Protein AF-A0AAW0SE60-F1 (afdb_monomer_lite)

Structure (mmCIF, N/CA/C/O backbone):
data_AF-A0AAW0SE60-F1
#
_entry.id   AF-A0AAW0SE60-F1
#
loop_
_atom_site.group_PDB
_atom_site.id
_atom_site.type_symbol
_atom_site.label_atom_id
_atom_site.label_alt_id
_atom_site.label_comp_id
_atom_site.label_asym_id
_atom_site.label_entity_id
_atom_site.label_seq_id
_atom_site.pdbx_PDB_ins_code
_atom_site.Cartn_x
_atom_site.Cartn_y
_atom_site.Cartn_z
_atom_site.occupancy
_atom_site.B_iso_or_equiv
_atom_site.auth_seq_id
_atom_site.auth_comp_id
_atom_site.auth_asym_id
_atom_site.auth_atom_id
_atom_site.pdbx_PDB_model_num
ATOM 1 N N . MET A 1 1 ? -2.532 15.733 4.708 1.00 80.12 1 MET A N 1
ATOM 2 C CA . MET A 1 1 ? -2.618 14.324 4.248 1.00 80.12 1 MET A CA 1
ATOM 3 C C . MET A 1 1 ? -1.572 13.950 3.196 1.00 80.12 1 MET A C 1
ATOM 5 O O . MET A 1 1 ? -1.316 12.767 3.033 1.00 80.12 1 MET A O 1
ATOM 9 N N . GLU A 1 2 ? -0.911 14.909 2.540 1.00 92.06 2 GLU A N 1
ATOM 10 C CA . GLU A 1 2 ? 0.053 14.627 1.462 1.00 92.06 2 GLU A CA 1
ATOM 11 C C . GLU A 1 2 ? 1.231 13.724 1.872 1.00 92.06 2 GLU A C 1
ATOM 13 O O . GLU A 1 2 ? 1.590 12.804 1.144 1.00 92.06 2 GLU A O 1
ATOM 18 N N . ALA A 1 3 ? 1.799 13.916 3.067 1.00 94.94 3 ALA A N 1
ATOM 19 C CA . ALA A 1 3 ? 2.876 13.057 3.564 1.00 94.94 3 ALA A CA 1
ATOM 20 C C . ALA A 1 3 ? 2.440 11.588 3.719 1.00 94.94 3 ALA A C 1
ATOM 22 O O . ALA A 1 3 ? 3.199 10.683 3.389 1.00 94.94 3 ALA A O 1
ATOM 23 N N . LEU A 1 4 ? 1.200 11.352 4.161 1.00 95.31 4 LEU A N 1
ATOM 24 C CA . LEU A 1 4 ? 0.649 10.005 4.325 1.00 95.31 4 LEU A CA 1
ATOM 25 C C . LEU A 1 4 ? 0.417 9.332 2.967 1.00 95.31 4 LEU A C 1
ATOM 27 O O . LEU A 1 4 ? 0.767 8.169 2.790 1.00 95.31 4 LEU A O 1
ATOM 31 N N . LYS A 1 5 ? -0.086 10.088 1.981 1.00 94.94 5 LYS A N 1
ATOM 32 C CA . LYS A 1 5 ? -0.196 9.630 0.588 1.00 94.94 5 LYS A CA 1
ATOM 33 C C . LYS A 1 5 ? 1.165 9.201 0.036 1.00 94.94 5 LYS A C 1
ATOM 35 O O . LYS A 1 5 ? 1.283 8.111 -0.517 1.00 94.94 5 LYS A O 1
ATOM 40 N N . LYS A 1 6 ? 2.195 10.033 0.219 1.00 95.62 6 LYS A N 1
ATOM 41 C CA . LYS A 1 6 ? 3.565 9.715 -0.212 1.00 95.62 6 LYS A CA 1
ATOM 42 C C . LYS A 1 6 ? 4.108 8.475 0.498 1.00 95.62 6 LYS A C 1
ATOM 44 O O . LYS A 1 6 ? 4.662 7.610 -0.166 1.00 95.62 6 LYS A O 1
ATOM 49 N N . ALA A 1 7 ? 3.895 8.350 1.809 1.00 95.50 7 ALA A N 1
ATOM 50 C CA . ALA A 1 7 ? 4.302 7.169 2.569 1.00 95.50 7 ALA A CA 1
ATOM 51 C C . ALA A 1 7 ? 3.643 5.880 2.044 1.00 95.50 7 ALA A C 1
ATOM 53 O O . ALA A 1 7 ? 4.325 4.869 1.887 1.00 95.50 7 ALA A O 1
ATOM 54 N N . LEU A 1 8 ? 2.348 5.930 1.713 1.00 95.50 8 LEU A N 1
ATOM 55 C CA . LEU A 1 8 ? 1.621 4.798 1.137 1.00 95.50 8 LEU A CA 1
ATOM 56 C C . LEU A 1 8 ? 2.168 4.426 -0.251 1.00 95.50 8 LEU A C 1
ATOM 58 O O . LEU A 1 8 ? 2.455 3.261 -0.507 1.00 95.50 8 LEU A O 1
ATOM 62 N N . ILE A 1 9 ? 2.394 5.404 -1.131 1.00 95.94 9 ILE A N 1
ATOM 63 C CA . ILE A 1 9 ? 3.003 5.142 -2.446 1.00 95.94 9 ILE A CA 1
ATOM 64 C C . ILE A 1 9 ? 4.383 4.491 -2.281 1.00 95.94 9 ILE A C 1
ATOM 66 O O . ILE A 1 9 ? 4.655 3.460 -2.894 1.00 95.94 9 ILE A O 1
ATOM 70 N N . CYS A 1 10 ? 5.230 5.036 -1.403 1.00 95.81 10 CYS A N 1
ATOM 71 C CA . CYS A 1 10 ? 6.557 4.484 -1.150 1.00 95.81 10 CYS A CA 1
ATOM 72 C C . CYS A 1 10 ? 6.505 3.048 -0.614 1.00 95.81 10 CYS A C 1
ATOM 74 O O . CYS A 1 10 ? 7.339 2.239 -1.010 1.00 95.81 10 CYS A O 1
ATOM 76 N N . ILE A 1 11 ? 5.545 2.698 0.254 1.00 96.00 11 ILE A N 1
ATOM 77 C CA . ILE A 1 11 ? 5.484 1.331 0.789 1.00 96.00 11 ILE A CA 1
ATOM 78 C C . ILE A 1 11 ? 5.020 0.305 -0.244 1.00 96.00 11 ILE A C 1
ATOM 80 O O . ILE A 1 11 ? 5.471 -0.842 -0.224 1.00 96.00 11 ILE A O 1
ATOM 84 N N . VAL A 1 12 ? 4.137 0.716 -1.157 1.00 93.94 12 VAL A N 1
ATOM 85 C CA . VAL A 1 12 ? 3.666 -0.142 -2.249 1.00 93.94 12 VAL A CA 1
ATOM 86 C C . VAL A 1 12 ? 4.823 -0.464 -3.194 1.00 93.94 12 VAL A C 1
ATOM 88 O O . VAL A 1 12 ? 4.992 -1.634 -3.539 1.00 93.94 12 VAL A O 1
ATOM 91 N N . LEU A 1 13 ? 5.643 0.543 -3.523 1.00 94.00 13 LEU A N 1
ATOM 92 C CA . LEU A 1 13 ? 6.832 0.429 -4.380 1.00 94.00 13 LEU A CA 1
ATOM 93 C C . LEU A 1 13 ? 8.042 -0.230 -3.697 1.00 94.00 13 LEU A C 1
ATOM 95 O O . LEU A 1 13 ? 8.973 -0.650 -4.378 1.00 94.00 13 LEU A O 1
ATOM 99 N N . ALA 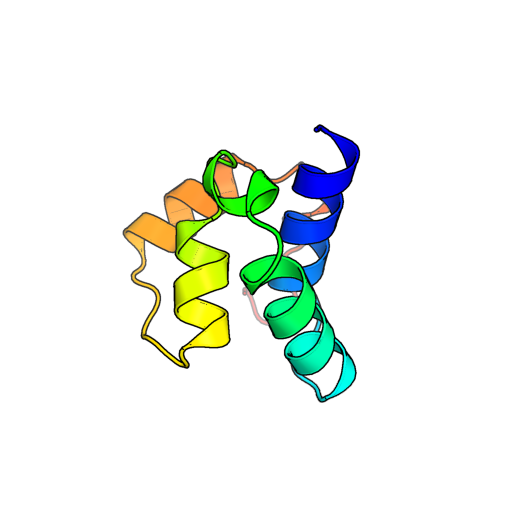A 1 14 ? 8.065 -0.300 -2.364 1.00 94.75 14 ALA A N 1
ATOM 100 C CA . ALA A 1 14 ? 9.173 -0.902 -1.633 1.00 94.75 14 ALA A CA 1
ATOM 101 C C . ALA A 1 14 ? 9.323 -2.398 -1.954 1.00 94.75 14 ALA A C 1
ATOM 103 O O . ALA A 1 14 ? 8.336 -3.113 -2.153 1.00 94.75 14 ALA A O 1
ATOM 104 N N . SER A 1 15 ? 10.563 -2.887 -1.910 1.00 92.62 15 SER A N 1
ATOM 105 C CA . SER A 1 15 ? 10.873 -4.306 -2.082 1.00 92.62 15 SER A CA 1
ATOM 106 C C . SER A 1 15 ? 10.143 -5.174 -1.055 1.00 92.62 15 SER A C 1
ATOM 108 O O . SER A 1 15 ? 9.974 -4.797 0.110 1.00 92.62 15 SER A O 1
ATOM 110 N N . ALA A 1 16 ? 9.725 -6.367 -1.478 1.00 91.12 16 ALA A N 1
ATOM 111 C CA . ALA A 1 16 ? 9.106 -7.337 -0.586 1.00 91.12 16 ALA A CA 1
ATOM 112 C C . ALA A 1 16 ? 10.048 -7.700 0.579 1.00 91.12 16 ALA A C 1
ATOM 114 O O . ALA A 1 16 ? 11.246 -7.897 0.386 1.00 91.12 16 ALA A O 1
ATOM 115 N N . GLY A 1 17 ? 9.508 -7.781 1.799 1.00 94.50 17 GLY A N 1
ATOM 116 C CA . GLY A 1 17 ? 10.291 -8.100 2.991 1.00 94.50 17 GLY A CA 1
ATOM 117 C C . GLY A 1 17 ? 9.579 -7.766 4.302 1.00 94.50 17 GLY A C 1
ATOM 118 O O . GLY A 1 17 ? 8.536 -7.111 4.321 1.00 94.50 17 GLY A O 1
ATOM 119 N N . GLN A 1 18 ? 10.173 -8.185 5.424 1.00 94.69 18 GLN A N 1
ATOM 120 C CA . GLN A 1 18 ? 9.561 -8.057 6.754 1.00 94.69 18 GLN A CA 1
ATOM 121 C C . GLN A 1 18 ? 9.253 -6.599 7.133 1.00 94.69 18 GLN A C 1
ATOM 123 O O . GLN A 1 18 ? 8.198 -6.313 7.703 1.00 94.69 18 GLN A O 1
ATOM 128 N N . GLN A 1 19 ? 10.153 -5.666 6.809 1.00 94.75 19 GLN A N 1
ATOM 129 C CA . GLN A 1 19 ? 9.954 -4.242 7.087 1.00 94.75 19 GLN A CA 1
ATOM 130 C C . GLN A 1 19 ? 8.732 -3.691 6.341 1.00 94.75 19 GLN A C 1
ATOM 132 O O . GLN A 1 19 ? 7.922 -2.971 6.930 1.00 94.75 19 GLN A O 1
ATOM 137 N N . ARG A 1 20 ? 8.567 -4.083 5.072 1.00 96.44 20 ARG A N 1
ATOM 138 C CA . ARG A 1 20 ? 7.428 -3.685 4.244 1.00 96.44 20 ARG A CA 1
ATOM 139 C C . ARG A 1 20 ? 6.116 -4.206 4.815 1.00 96.44 20 ARG A C 1
ATOM 141 O O . ARG A 1 20 ? 5.197 -3.418 5.015 1.00 96.44 20 ARG A O 1
ATOM 148 N N . SER A 1 21 ? 6.048 -5.492 5.157 1.00 95.50 21 SER A N 1
ATOM 149 C CA . SER A 1 21 ? 4.837 -6.097 5.731 1.00 95.50 21 SER A CA 1
ATOM 150 C C . SER A 1 21 ? 4.420 -5.438 7.048 1.00 95.50 21 SER A C 1
ATOM 152 O O . SER A 1 21 ? 3.235 -5.182 7.262 1.00 95.50 21 SER A O 1
ATOM 154 N N . ARG A 1 22 ? 5.385 -5.091 7.915 1.00 96.31 22 ARG A N 1
ATOM 155 C CA . ARG A 1 22 ? 5.103 -4.355 9.161 1.00 96.31 22 ARG A CA 1
ATOM 156 C C . ARG A 1 22 ? 4.482 -2.989 8.881 1.00 96.31 22 ARG A C 1
ATOM 158 O O . ARG A 1 22 ? 3.478 -2.640 9.494 1.00 96.31 22 ARG A O 1
ATOM 165 N N . MET A 1 23 ? 5.053 -2.235 7.945 1.00 96.88 23 MET A N 1
ATOM 166 C CA . MET A 1 23 ? 4.562 -0.899 7.610 1.00 96.88 23 MET A CA 1
ATOM 167 C C . MET A 1 23 ? 3.198 -0.930 6.907 1.00 96.88 23 MET A C 1
ATOM 169 O O . MET A 1 23 ? 2.361 -0.079 7.197 1.00 96.88 23 MET A O 1
ATOM 173 N N . LEU A 1 24 ? 2.939 -1.925 6.048 1.00 96.38 24 LEU A N 1
ATOM 174 C CA . LEU A 1 24 ? 1.607 -2.158 5.474 1.00 96.38 24 LEU A CA 1
ATOM 175 C C . LEU A 1 24 ? 0.565 -2.344 6.585 1.00 96.38 24 LEU A C 1
ATOM 177 O O . LEU A 1 24 ? -0.475 -1.696 6.554 1.00 96.38 24 LEU A O 1
ATOM 181 N N . GLY A 1 25 ? 0.878 -3.136 7.617 1.00 96.62 25 GLY A N 1
ATOM 182 C CA . GLY A 1 25 ? -0.000 -3.299 8.780 1.00 96.62 25 GLY A CA 1
ATOM 183 C C . GLY A 1 25 ? -0.208 -2.008 9.581 1.00 96.62 25 GLY A C 1
ATOM 184 O O . GLY A 1 25 ? -1.320 -1.739 10.031 1.00 96.62 25 GLY A O 1
ATOM 185 N N . THR A 1 26 ? 0.831 -1.182 9.740 1.00 96.62 26 THR A N 1
ATOM 186 C CA . THR A 1 26 ? 0.715 0.133 10.395 1.00 96.62 26 THR A CA 1
ATOM 187 C C . THR A 1 26 ? -0.207 1.067 9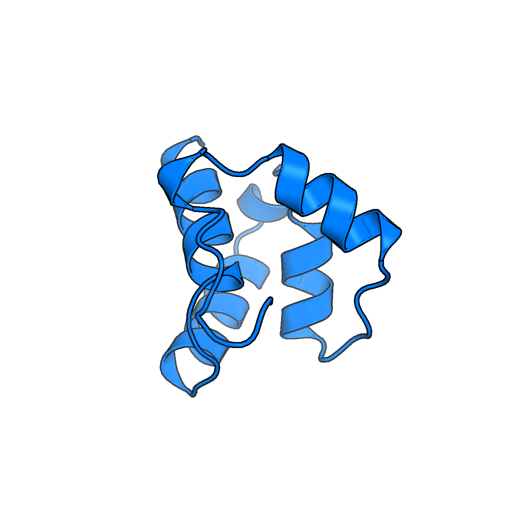.616 1.00 96.62 26 THR A C 1
ATOM 189 O O . THR A 1 26 ? -1.100 1.673 10.201 1.00 96.62 26 THR A O 1
ATOM 192 N N . LEU A 1 27 ? -0.021 1.165 8.297 1.00 96.25 27 LEU A N 1
ATOM 193 C CA . LEU A 1 27 ? -0.826 2.037 7.442 1.00 96.25 27 LEU A CA 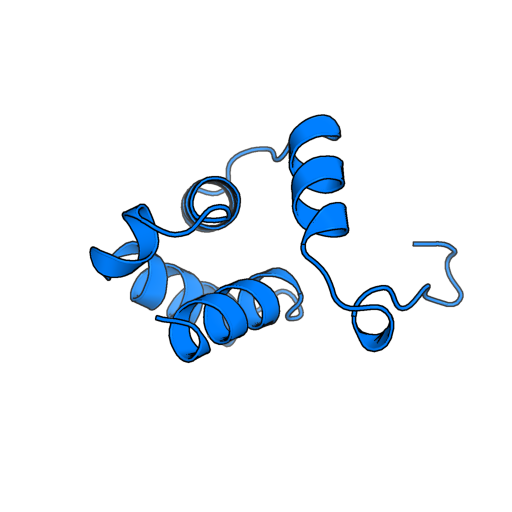1
ATOM 194 C C . LEU A 1 27 ? -2.260 1.530 7.286 1.00 96.25 27 LEU A C 1
ATOM 196 O O . LEU A 1 27 ? -3.173 2.342 7.188 1.00 96.25 27 LEU A O 1
ATOM 200 N N . PHE A 1 28 ? -2.473 0.214 7.291 1.00 96.69 28 PHE A N 1
ATOM 201 C CA . PHE A 1 28 ? -3.808 -0.376 7.220 1.00 96.69 28 PHE A CA 1
ATOM 202 C C . PHE A 1 28 ? -4.661 -0.033 8.451 1.00 96.69 28 PHE A C 1
ATOM 204 O O . PHE A 1 28 ? -5.858 0.214 8.320 1.00 96.69 28 PHE A O 1
ATOM 211 N N . LYS A 1 29 ? -4.036 0.036 9.634 1.00 96.31 29 LYS A N 1
ATOM 212 C CA . LYS A 1 29 ? -4.686 0.421 10.899 1.00 96.31 29 LYS A CA 1
ATOM 213 C C . LYS A 1 29 ? -4.911 1.931 11.047 1.00 96.31 29 LYS A C 1
ATOM 215 O O . LYS A 1 29 ? -5.619 2.342 11.959 1.00 96.31 29 LYS A O 1
ATOM 220 N N . ASP A 1 30 ? -4.303 2.759 10.198 1.00 96.25 30 ASP A N 1
ATOM 221 C CA . ASP A 1 30 ? -4.507 4.207 10.214 1.00 96.25 30 ASP A CA 1
ATOM 222 C C . ASP A 1 30 ? -5.779 4.559 9.432 1.00 96.25 30 ASP A C 1
ATOM 224 O O . ASP A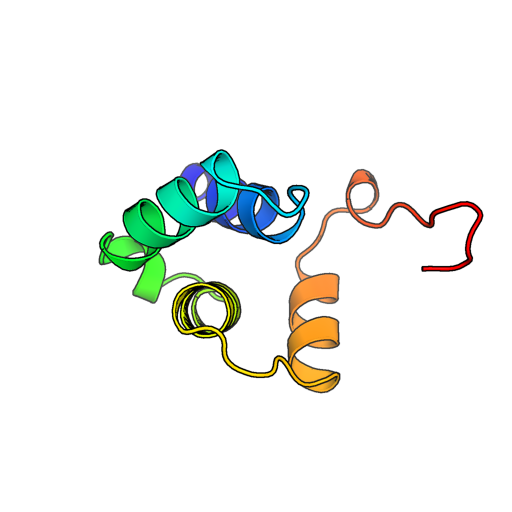 1 30 ? -5.810 4.513 8.203 1.00 96.25 30 ASP A O 1
ATOM 228 N N . GLU A 1 31 ? -6.840 4.954 10.133 1.00 95.50 31 GLU A N 1
ATOM 229 C CA . GLU A 1 31 ? -8.129 5.301 9.516 1.00 95.50 31 GLU A CA 1
ATOM 230 C C . GLU A 1 31 ? -8.024 6.441 8.492 1.00 95.50 31 GLU A C 1
ATOM 232 O O . GLU A 1 31 ? -8.818 6.525 7.552 1.00 95.50 31 GLU A O 1
ATOM 237 N N . ARG A 1 32 ? -7.013 7.313 8.606 1.00 95.56 32 ARG A N 1
ATOM 238 C CA . ARG A 1 32 ? -6.797 8.399 7.636 1.00 95.56 32 ARG A CA 1
ATOM 239 C C . ARG A 1 32 ? -6.418 7.851 6.262 1.00 95.56 32 ARG A C 1
ATOM 241 O O . ARG A 1 32 ? -6.677 8.524 5.263 1.00 95.56 32 ARG A O 1
ATOM 248 N N . CYS A 1 33 ? -5.847 6.644 6.198 1.00 95.62 33 CYS A N 1
ATOM 249 C CA . CYS A 1 33 ? -5.523 5.972 4.945 1.00 95.62 33 CYS A CA 1
ATOM 250 C C . CYS A 1 33 ? -6.772 5.609 4.139 1.00 95.62 33 CYS A C 1
ATOM 252 O O . CYS A 1 33 ? -6.692 5.633 2.917 1.00 95.62 33 CYS A O 1
ATOM 254 N N . GLN A 1 34 ? -7.926 5.367 4.774 1.00 94.62 34 GLN A N 1
ATOM 255 C CA . GLN A 1 34 ? -9.179 5.020 4.078 1.00 94.62 34 GLN A CA 1
ATOM 256 C C . GLN A 1 34 ? -9.677 6.136 3.149 1.00 94.62 34 GLN A C 1
ATOM 258 O O . GLN A 1 34 ? -10.407 5.886 2.196 1.00 94.62 34 GLN A O 1
ATOM 263 N N . LYS A 1 35 ? -9.264 7.383 3.407 1.00 94.19 35 LYS A N 1
ATOM 264 C CA . LYS A 1 35 ? -9.606 8.555 2.586 1.00 94.19 35 LYS A CA 1
ATOM 265 C C . LYS A 1 35 ? -8.652 8.755 1.405 1.00 94.19 35 LYS A C 1
ATOM 267 O O . LYS A 1 35 ? -8.844 9.685 0.623 1.00 94.19 35 LYS A O 1
ATOM 272 N N . LEU A 1 36 ? -7.590 7.952 1.302 1.00 93.75 36 LEU A N 1
ATOM 273 C CA . LEU A 1 36 ? -6.598 8.078 0.240 1.00 93.75 36 LEU A CA 1
ATOM 274 C C . LEU A 1 36 ? -7.041 7.304 -1.009 1.00 93.75 36 LEU A C 1
ATOM 276 O O . LEU A 1 36 ? -7.522 6.179 -0.891 1.00 93.75 36 LEU A O 1
ATOM 280 N N . PRO A 1 37 ? -6.797 7.845 -2.217 1.00 91.06 37 PRO A N 1
ATOM 281 C CA . PRO A 1 37 ? -7.225 7.215 -3.470 1.00 91.06 37 PRO A CA 1
ATOM 282 C C . PRO A 1 37 ? -6.574 5.844 -3.724 1.00 91.06 37 PRO A C 1
ATOM 284 O O . PRO A 1 37 ? -7.103 5.033 -4.469 1.00 91.06 37 PRO A O 1
ATOM 287 N N . CYS A 1 38 ? -5.439 5.559 -3.084 1.00 91.00 38 CYS A N 1
ATOM 288 C CA . CYS A 1 38 ? -4.691 4.308 -3.209 1.00 91.00 38 CYS A CA 1
ATOM 289 C C . CYS A 1 38 ? -4.933 3.310 -2.059 1.00 91.00 38 CYS A C 1
ATOM 291 O O . CYS A 1 38 ? -4.221 2.307 -1.972 1.00 91.00 38 CYS A O 1
ATOM 293 N N . TYR A 1 39 ? -5.920 3.548 -1.183 1.00 94.75 39 TYR A N 1
ATOM 294 C CA . TYR A 1 39 ? -6.206 2.665 -0.041 1.00 94.75 39 TYR A CA 1
ATOM 295 C C . TYR A 1 39 ? -6.480 1.214 -0.451 1.00 94.75 39 TYR A C 1
ATOM 297 O O . TYR A 1 39 ? -6.026 0.280 0.203 1.00 94.75 39 TYR A O 1
ATOM 305 N N . HIS A 1 40 ? -7.169 1.019 -1.573 1.00 94.50 40 HIS A N 1
ATOM 306 C CA . HIS A 1 40 ? -7.517 -0.306 -2.081 1.00 94.50 40 HIS A CA 1
ATOM 307 C C . HIS A 1 40 ? -6.295 -1.196 -2.357 1.00 94.50 40 HIS A C 1
ATOM 309 O O . HIS A 1 40 ? -6.297 -2.388 -2.050 1.00 94.50 40 HIS A O 1
ATOM 315 N N . ILE A 1 41 ? -5.207 -0.612 -2.872 1.00 96.00 41 ILE A N 1
ATOM 316 C CA . ILE A 1 41 ? -3.945 -1.331 -3.094 1.00 96.00 41 ILE A CA 1
ATOM 317 C C . ILE A 1 41 ? -3.315 -1.733 -1.760 1.00 96.00 41 ILE A C 1
ATOM 319 O O . ILE A 1 41 ? -2.868 -2.869 -1.611 1.00 96.00 41 ILE A O 1
ATOM 323 N N . LEU A 1 42 ? -3.315 -0.826 -0.779 1.00 95.88 42 LEU A N 1
ATOM 324 C CA . LEU A 1 42 ? -2.830 -1.103 0.573 1.00 95.88 42 LEU A CA 1
ATOM 325 C C . LEU A 1 42 ? -3.611 -2.256 1.222 1.00 95.88 42 LEU A C 1
ATOM 327 O O . LEU A 1 42 ? -2.988 -3.179 1.745 1.00 95.88 42 LEU A O 1
ATOM 331 N N . GLU A 1 43 ? -4.946 -2.227 1.164 1.00 95.88 43 GLU A N 1
ATOM 332 C CA . GLU A 1 43 ? -5.795 -3.298 1.700 1.00 95.88 43 GLU A CA 1
ATOM 333 C C . GLU A 1 43 ? -5.450 -4.639 1.048 1.00 95.88 43 GLU A C 1
ATOM 335 O O . GLU A 1 43 ? -5.190 -5.623 1.742 1.00 95.88 43 GLU A O 1
ATOM 340 N N . LYS A 1 44 ? -5.401 -4.684 -0.287 1.00 96.69 44 LYS A N 1
ATOM 341 C CA . LYS A 1 44 ? -5.102 -5.924 -1.005 1.00 96.69 44 LYS A CA 1
ATOM 342 C C . LYS A 1 44 ? -3.717 -6.467 -0.693 1.00 96.69 44 LYS A C 1
ATOM 344 O O . LYS A 1 44 ? -3.590 -7.667 -0.474 1.00 96.69 44 LYS A O 1
ATOM 349 N N . MET A 1 45 ? -2.704 -5.605 -0.631 1.00 95.38 45 MET A N 1
ATOM 350 C CA . MET A 1 45 ? -1.353 -6.020 -0.252 1.00 95.38 45 MET A CA 1
ATOM 351 C C . MET A 1 45 ? -1.277 -6.525 1.184 1.00 95.38 45 MET A C 1
ATOM 353 O O . MET A 1 45 ? -0.538 -7.465 1.449 1.00 95.38 45 MET A O 1
ATOM 357 N N . HIS A 1 46 ? -2.001 -5.903 2.117 1.00 95.81 46 HIS A N 1
ATOM 358 C CA . HIS A 1 46 ? -1.979 -6.322 3.515 1.00 95.81 46 HIS A CA 1
ATOM 359 C C . HIS A 1 46 ? -2.724 -7.643 3.751 1.00 95.81 46 HIS A C 1
ATOM 361 O O . HIS A 1 46 ? -2.329 -8.412 4.622 1.00 95.81 46 HIS A O 1
ATOM 367 N N . LEU A 1 47 ? -3.784 -7.900 2.981 1.00 95.75 47 LEU A N 1
ATOM 368 C CA . LEU A 1 47 ? -4.612 -9.107 3.066 1.00 95.75 47 LEU A CA 1
ATOM 369 C C . LEU A 1 47 ? -4.170 -10.225 2.107 1.00 95.75 47 LEU A C 1
ATOM 371 O O . LEU A 1 47 ? -4.939 -11.160 1.886 1.00 95.75 47 LEU A O 1
ATOM 375 N N . ASP A 1 48 ? -2.989 -10.103 1.495 1.00 94.62 48 ASP A N 1
ATOM 376 C CA . ASP A 1 48 ? -2.444 -11.062 0.524 1.00 94.62 48 ASP A CA 1
ATOM 377 C C . ASP A 1 48 ? -3.419 -11.390 -0.633 1.00 94.62 48 ASP A C 1
ATOM 379 O O . ASP A 1 48 ? -3.533 -12.524 -1.103 1.00 94.62 48 ASP A O 1
ATOM 383 N N . ARG A 1 49 ? -4.156 -10.377 -1.109 1.00 96.62 49 ARG A N 1
ATOM 384 C CA . ARG A 1 49 ? -5.128 -10.492 -2.207 1.00 96.62 49 ARG A CA 1
ATOM 385 C C . ARG A 1 49 ? -4.502 -10.149 -3.557 1.00 96.62 49 ARG A C 1
ATOM 387 O O . ARG A 1 49 ? -3.641 -9.282 -3.673 1.00 96.62 49 ARG A O 1
ATOM 394 N N . ILE A 1 50 ? -5.041 -10.759 -4.613 1.00 96.06 50 ILE A N 1
ATOM 395 C CA . ILE A 1 50 ? -4.642 -10.478 -5.998 1.00 96.06 50 ILE A CA 1
ATOM 396 C C . ILE A 1 50 ? -5.015 -9.034 -6.384 1.00 96.06 50 ILE A C 1
ATOM 398 O O . ILE A 1 50 ? -6.184 -8.629 -6.307 1.00 96.06 50 ILE A O 1
ATOM 402 N N . ILE A 1 51 ? -4.017 -8.287 -6.861 1.00 95.12 51 ILE A N 1
ATOM 403 C CA . ILE A 1 51 ? -4.166 -6.972 -7.496 1.00 95.12 51 ILE A CA 1
ATOM 404 C C . ILE A 1 51 ? -4.311 -7.193 -9.002 1.00 95.12 51 ILE A C 1
ATOM 406 O O . ILE A 1 51 ? -3.472 -7.835 -9.634 1.00 95.12 51 ILE A O 1
ATOM 410 N N . ARG A 1 52 ? -5.409 -6.706 -9.573 1.00 95.50 52 ARG A N 1
ATOM 411 C CA . ARG A 1 52 ? -5.727 -6.824 -10.997 1.00 95.50 52 ARG A CA 1
ATOM 412 C C . ARG A 1 52 ? -5.020 -5.731 -11.793 1.00 95.50 52 ARG A C 1
ATOM 414 O O . ARG A 1 52 ? -4.668 -4.681 -11.266 1.00 95.50 52 ARG A O 1
ATOM 421 N N . HIS A 1 53 ? -4.873 -5.965 -13.094 1.00 93.88 53 HIS A N 1
ATOM 422 C CA . HIS A 1 53 ? -4.180 -5.041 -13.987 1.00 93.88 53 HIS A CA 1
ATOM 423 C C . HIS A 1 53 ? -4.799 -3.633 -14.002 1.00 93.88 53 HIS A C 1
ATOM 425 O O . HIS A 1 53 ? -4.067 -2.660 -13.927 1.00 93.88 53 HIS A O 1
ATOM 431 N N . ASN A 1 54 ? -6.131 -3.510 -14.002 1.00 94.19 54 ASN A N 1
ATOM 432 C CA . ASN A 1 54 ? -6.809 -2.208 -13.978 1.00 94.19 54 ASN A CA 1
ATOM 433 C C . ASN A 1 54 ? -6.483 -1.392 -12.713 1.00 94.19 54 ASN A C 1
ATOM 435 O O . ASN A 1 54 ? -6.252 -0.192 -12.792 1.00 94.19 54 ASN A O 1
ATOM 439 N N . GLU A 1 55 ? -6.400 -2.057 -11.560 1.00 93.38 55 GLU A N 1
ATOM 440 C CA . GLU A 1 55 ? -6.051 -1.426 -10.281 1.00 93.38 55 GLU A CA 1
ATOM 441 C C . GLU A 1 55 ? -4.581 -0.984 -10.278 1.00 93.38 55 GLU A C 1
ATOM 443 O O . GLU A 1 55 ? -4.235 0.063 -9.730 1.00 93.38 55 GLU A O 1
ATOM 448 N N . LEU A 1 56 ? -3.714 -1.767 -10.929 1.00 91.62 56 LEU A N 1
ATOM 449 C CA . LEU A 1 56 ? -2.315 -1.407 -11.131 1.00 91.62 56 LEU A CA 1
ATOM 450 C C . LEU A 1 56 ? -2.174 -0.192 -12.057 1.00 91.62 56 LEU A C 1
ATOM 452 O O . LEU A 1 56 ? -1.399 0.707 -11.743 1.00 91.62 56 LEU A O 1
ATOM 456 N N . THR A 1 57 ? -2.931 -0.126 -13.156 1.00 92.81 57 THR A N 1
ATOM 457 C CA . THR A 1 57 ? -2.935 1.026 -14.074 1.00 92.81 57 THR A CA 1
ATOM 458 C C . THR A 1 57 ? -3.401 2.301 -13.369 1.00 92.81 57 THR A C 1
ATOM 460 O O . THR A 1 57 ? -2.764 3.347 -13.489 1.00 92.81 57 THR A O 1
ATOM 463 N N . GLU A 1 58 ? -4.473 2.224 -12.576 1.00 92.56 58 GLU A N 1
ATOM 464 C CA . GLU A 1 58 ? -4.931 3.348 -11.749 1.00 92.56 58 GLU A CA 1
ATOM 465 C C . GLU A 1 58 ? -3.853 3.800 -10.759 1.00 92.56 58 GLU A C 1
ATOM 467 O O . GLU A 1 58 ? -3.615 5.001 -10.604 1.00 92.56 58 GLU A O 1
ATOM 472 N N . PHE A 1 59 ? -3.153 2.852 -10.126 1.00 94.06 59 PHE A N 1
ATOM 473 C CA . PHE A 1 59 ? -2.038 3.164 -9.239 1.00 94.06 59 PHE A CA 1
ATOM 474 C C . PHE A 1 59 ? -0.865 3.822 -9.973 1.00 94.06 59 PHE A C 1
ATO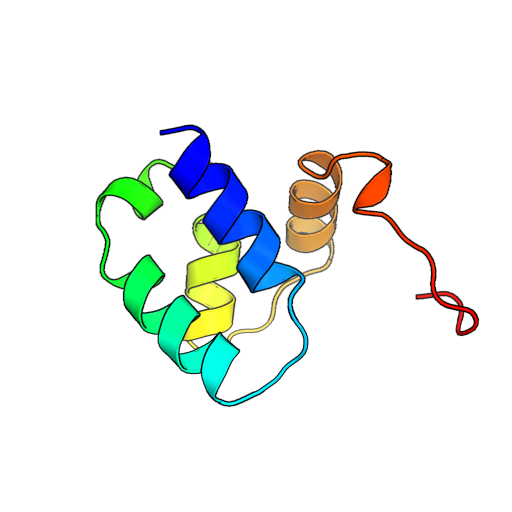M 476 O O . PHE A 1 59 ? -0.338 4.825 -9.492 1.00 94.06 59 PHE A O 1
ATOM 483 N N . GLN A 1 60 ? -0.493 3.321 -11.152 1.00 92.75 60 GLN A N 1
ATOM 484 C CA . GLN A 1 60 ? 0.573 3.893 -11.979 1.00 92.75 60 GLN A CA 1
ATOM 485 C C . GLN A 1 60 ? 0.291 5.346 -12.373 1.00 92.75 60 GLN A C 1
ATOM 487 O O . GLN A 1 60 ? 1.215 6.160 -12.351 1.00 92.75 60 GLN A O 1
ATOM 492 N N . ASN A 1 61 ? -0.970 5.697 -12.643 1.00 93.12 61 ASN A N 1
ATOM 493 C CA . ASN A 1 61 ? -1.384 7.073 -12.948 1.00 93.12 61 ASN A CA 1
ATOM 494 C C . ASN A 1 61 ? -1.210 8.043 -11.764 1.00 93.12 61 ASN A C 1
ATOM 496 O O . ASN A 1 61 ? -1.219 9.259 -11.954 1.00 93.12 61 ASN A O 1
ATOM 500 N N . MET A 1 62 ? -1.055 7.533 -10.537 1.00 92.25 62 MET A N 1
ATOM 501 C CA . MET A 1 62 ? -0.793 8.343 -9.341 1.00 92.25 62 MET A CA 1
ATOM 502 C C . MET A 1 62 ? 0.702 8.556 -9.061 1.00 92.25 62 MET A C 1
ATOM 504 O O . MET A 1 62 ? 1.041 9.346 -8.173 1.00 92.25 62 MET A O 1
ATOM 508 N N . LEU A 1 63 ? 1.582 7.844 -9.770 1.00 94.75 63 LEU A N 1
ATOM 509 C CA . LEU A 1 63 ? 3.027 7.896 -9.567 1.00 94.75 63 LEU A CA 1
ATOM 510 C C . LEU A 1 63 ? 3.652 9.122 -10.235 1.00 94.75 63 LEU A C 1
ATOM 512 O O . LEU A 1 63 ? 3.190 9.616 -11.261 1.00 94.75 63 LEU A O 1
ATOM 516 N N . GLN A 1 64 ? 4.745 9.603 -9.653 1.00 93.94 64 GLN A N 1
ATOM 517 C CA . GLN A 1 64 ? 5.585 10.620 -10.279 1.00 93.94 64 GLN A CA 1
ATOM 518 C C . GLN A 1 64 ? 6.506 9.987 -11.332 1.00 93.94 64 GLN A C 1
ATOM 520 O O . GLN A 1 64 ? 6.843 8.809 -11.202 1.00 93.94 64 GLN A O 1
ATOM 525 N N . PRO A 1 65 ? 7.014 10.762 -12.310 1.00 93.69 65 PRO A N 1
ATOM 526 C CA . PRO A 1 65 ? 7.879 10.227 -13.366 1.00 93.69 65 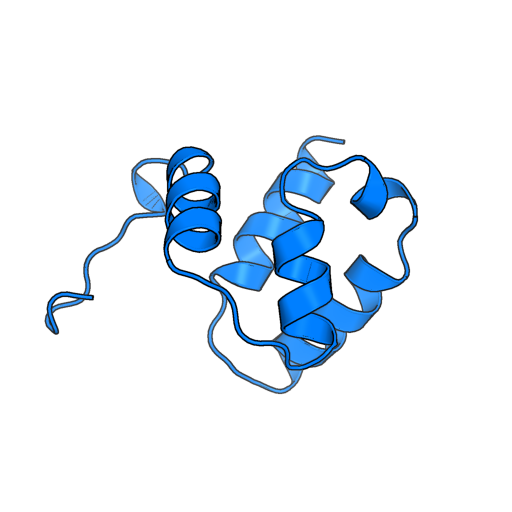PRO A CA 1
ATOM 527 C C . PRO A 1 65 ? 9.089 9.437 -12.844 1.00 93.69 65 PRO A C 1
ATOM 529 O O . PRO A 1 65 ? 9.412 8.376 -13.357 1.00 93.69 65 PRO A O 1
ATOM 532 N N . HIS A 1 66 ? 9.721 9.899 -11.759 1.00 92.94 66 HIS A N 1
ATOM 533 C CA . HIS A 1 66 ? 10.878 9.220 -11.161 1.00 92.94 66 HIS A CA 1
ATOM 534 C C . HIS A 1 66 ? 10.535 7.906 -10.434 1.00 92.94 66 HIS A C 1
ATOM 536 O O . HIS A 1 66 ? 11.435 7.159 -10.066 1.00 92.94 66 HIS A O 1
ATOM 542 N N . GLN A 1 67 ? 9.251 7.641 -10.175 1.00 94.12 67 GLN A N 1
ATOM 543 C CA . GLN A 1 67 ? 8.763 6.427 -9.511 1.00 94.12 67 GLN A CA 1
ATOM 544 C C . GLN A 1 67 ? 8.383 5.332 -10.519 1.00 94.12 67 GLN A C 1
ATOM 546 O O . GLN A 1 67 ? 8.145 4.198 -10.117 1.00 94.12 67 GLN A O 1
ATOM 551 N N . GLN A 1 68 ? 8.332 5.661 -11.813 1.00 90.94 68 GLN A N 1
ATOM 552 C CA . GLN A 1 68 ? 8.042 4.745 -12.918 1.00 90.94 68 GLN A CA 1
ATOM 553 C C . GLN A 1 68 ? 9.347 4.251 -13.562 1.00 90.94 68 GLN A C 1
ATOM 555 O O . GLN A 1 68 ? 9.537 4.333 -14.773 1.00 90.94 68 GLN A O 1
ATOM 560 N N . ALA A 1 69 ? 10.289 3.800 -12.734 1.00 87.88 69 ALA A N 1
ATOM 561 C CA . ALA A 1 69 ? 11.549 3.265 -13.225 1.00 87.88 69 ALA A CA 1
ATOM 562 C C . ALA A 1 69 ? 11.309 1.905 -13.890 1.00 87.88 69 ALA A C 1
ATOM 564 O O . ALA A 1 69 ? 10.746 1.011 -13.265 1.00 87.88 69 ALA A O 1
ATOM 565 N N . THR A 1 70 ? 11.761 1.751 -15.131 1.00 86.50 70 THR A N 1
ATOM 566 C CA . THR A 1 70 ? 11.792 0.454 -15.809 1.00 86.50 70 THR A CA 1
ATOM 567 C C . THR A 1 70 ? 13.098 -0.240 -15.462 1.00 86.50 70 THR A C 1
ATOM 569 O O . THR A 1 70 ? 14.183 0.332 -15.615 1.00 86.50 70 THR A O 1
ATOM 572 N N . THR A 1 71 ? 13.002 -1.464 -14.966 1.00 81.31 71 THR A N 1
ATOM 573 C CA . THR A 1 71 ? 14.176 -2.302 -14.717 1.00 81.31 71 THR A CA 1
ATOM 574 C C . THR A 1 71 ? 14.740 -2.842 -16.035 1.00 81.31 71 THR A C 1
ATOM 576 O O . THR A 1 71 ? 14.051 -2.873 -17.055 1.00 81.31 71 THR A O 1
ATOM 579 N N . SER A 1 72 ? 16.002 -3.290 -16.035 1.00 81.62 72 SER A N 1
ATOM 580 C CA . SER A 1 72 ? 16.631 -3.933 -17.206 1.00 81.62 72 SER A CA 1
ATOM 581 C C . SER A 1 72 ? 15.849 -5.142 -17.724 1.00 81.62 72 SER A C 1
ATOM 583 O O . SER A 1 72 ? 15.993 -5.520 -18.883 1.00 81.62 72 SER A O 1
ATOM 585 N N . ASP A 1 73 ? 15.007 -5.713 -16.866 1.00 78.12 73 ASP A N 1
ATOM 586 C CA . ASP A 1 73 ? 14.196 -6.893 -17.133 1.00 78.12 73 ASP A CA 1
ATOM 587 C C . ASP A 1 73 ? 12.869 -6.553 -17.841 1.00 78.12 73 ASP A C 1
ATOM 589 O O . ASP A 1 73 ? 12.089 -7.454 -18.147 1.00 78.12 73 ASP A O 1
ATOM 593 N N . GLY A 1 74 ? 12.608 -5.269 -18.121 1.00 65.88 74 GLY A N 1
ATOM 594 C CA . GLY A 1 74 ? 11.425 -4.807 -18.855 1.00 65.88 74 GLY A CA 1
ATOM 595 C C . GLY A 1 74 ? 10.151 -4.668 -18.015 1.00 65.88 74 GLY A C 1
ATOM 596 O O . GLY A 1 74 ? 9.082 -4.473 -18.593 1.00 65.88 74 GLY A O 1
ATOM 597 N N . TRP A 1 75 ? 10.266 -4.755 -16.684 1.00 57.38 75 TRP A N 1
ATOM 598 C CA . TRP A 1 75 ? 9.185 -4.543 -15.710 1.00 57.38 75 TRP A CA 1
ATOM 599 C C . TRP A 1 75 ? 9.323 -3.202 -14.992 1.00 57.38 75 TRP A C 1
ATOM 601 O O . TRP A 1 75 ? 10.483 -2.789 -14.723 1.00 57.38 75 TRP A O 1
#

Radius of gyration: 12.26 Å; chains: 1; bounding box: 26×26×30 Å

InterPro domains:
  IPR040134 26S Proteasome non-ATPase regulatory subunit 12/COP9 signalosome complex subunit 4 [PTHR10855] (2-73)

pLDDT: mean 92.83, std 6.4, range [57.38, 96.88]

Foldseek 3Di:
DVVLLVLVLCLLLDDDDDVSLVVLVVNLPPPVLVPHPLSVVSVCVNVVHDDDPVNVVVSVVVDDPVSPDQDPVRD

Secondary structure (DSSP, 8-state):
-HHHHHHHHHHHHSPSSHHHHHHHHHHHT-GGGGGSTTHHHHHHHHTTPPPPHHHHHHHHTTS-GGG-PPPTT--

Sequence (75 aa):
MEALKKALICIVLASAGQQRSRMLGTLFKDERCQKLPCYHILEKMHLDRIIRHNELTEFQNMLQPHQQATTSDGW

Organism: Scylla paramamosain (NCBI:txid85552)